Protein AF-A0A535MU09-F1 (afdb_monomer)

Structure (mmCIF, N/CA/C/O backbone):
data_AF-A0A535MU09-F1
#
_entry.id   AF-A0A535MU09-F1
#
loop_
_atom_site.group_PDB
_atom_site.id
_atom_site.type_symbol
_atom_site.label_atom_id
_atom_site.label_alt_id
_atom_site.label_comp_id
_atom_site.label_asym_id
_atom_site.label_entity_id
_atom_site.label_seq_id
_atom_site.pdbx_PDB_ins_code
_atom_site.Cartn_x
_atom_site.Cartn_y
_atom_site.Cartn_z
_atom_site.occupancy
_atom_site.B_iso_or_equiv
_atom_site.auth_seq_id
_atom_site.auth_comp_id
_atom_site.auth_asym_id
_atom_site.auth_atom_id
_atom_site.pdbx_PDB_model_num
ATOM 1 N N . MET A 1 1 ? 7.74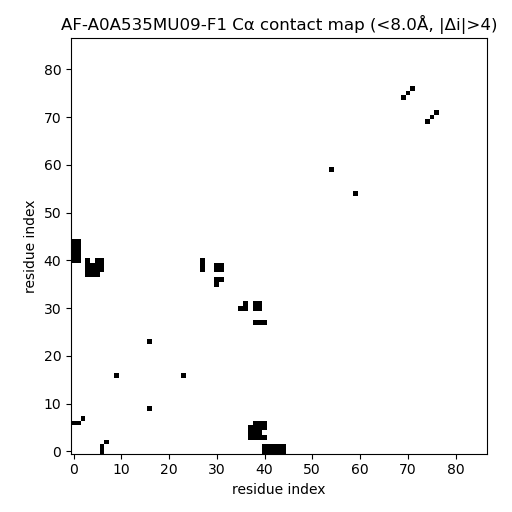7 -0.371 -1.911 1.00 83.31 1 MET A N 1
ATOM 2 C CA . MET A 1 1 ? 7.369 -0.183 -3.331 1.00 83.31 1 MET A CA 1
ATOM 3 C C . MET A 1 1 ? 6.498 -1.353 -3.725 1.00 83.31 1 MET A C 1
ATOM 5 O O . MET A 1 1 ? 6.728 -2.439 -3.198 1.00 83.31 1 MET A O 1
ATOM 9 N N . VAL A 1 2 ? 5.518 -1.150 -4.604 1.00 90.94 2 VAL A N 1
ATOM 10 C CA . VAL A 1 2 ? 4.754 -2.285 -5.142 1.00 90.94 2 VAL A CA 1
ATOM 11 C C . VAL A 1 2 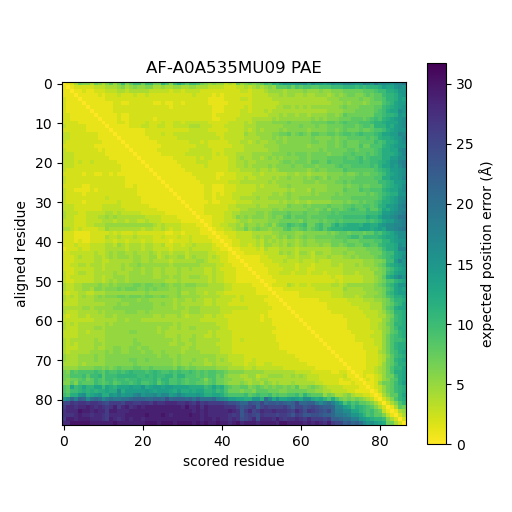? 5.652 -3.068 -6.095 1.00 90.94 2 VAL A C 1
ATOM 13 O O . VAL A 1 2 ? 6.592 -2.509 -6.665 1.00 90.94 2 VAL A O 1
ATOM 16 N N . ARG A 1 3 ? 5.376 -4.359 -6.259 1.00 92.12 3 ARG A N 1
ATOM 17 C CA . ARG A 1 3 ? 6.066 -5.176 -7.252 1.00 92.12 3 ARG A CA 1
ATOM 18 C C . ARG A 1 3 ? 5.623 -4.739 -8.647 1.00 92.12 3 ARG A C 1
ATOM 20 O O . ARG A 1 3 ? 4.434 -4.751 -8.947 1.00 92.12 3 ARG A O 1
ATOM 27 N N . THR A 1 4 ? 6.582 -4.319 -9.457 1.00 94.50 4 THR A N 1
ATOM 28 C CA . THR A 1 4 ? 6.413 -3.937 -10.863 1.00 94.50 4 THR A CA 1
ATOM 29 C C . THR A 1 4 ? 7.562 -4.562 -1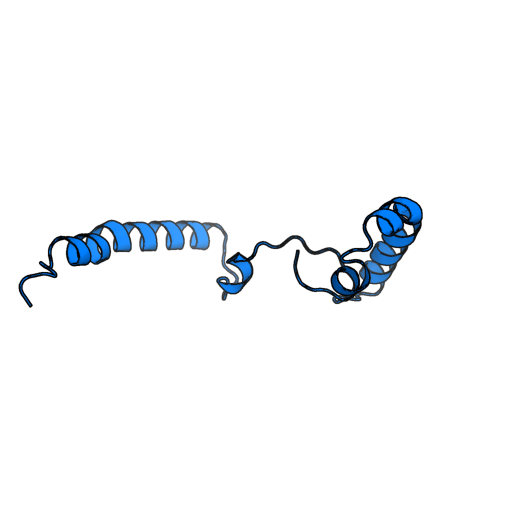1.647 1.00 94.50 4 THR A C 1
ATOM 31 O O . THR A 1 4 ? 8.597 -4.877 -11.053 1.00 94.50 4 THR A O 1
ATOM 34 N N . ARG A 1 5 ? 7.425 -4.696 -12.968 1.00 96.31 5 ARG A N 1
ATOM 35 C CA . ARG A 1 5 ? 8.481 -5.218 -13.845 1.00 96.31 5 ARG A CA 1
ATOM 36 C C . ARG A 1 5 ? 9.782 -4.427 -13.688 1.00 96.31 5 ARG A C 1
ATOM 38 O O . ARG A 1 5 ? 10.849 -5.021 -13.596 1.00 96.31 5 ARG A O 1
ATOM 45 N N . PHE A 1 6 ? 9.691 -3.098 -13.567 1.00 96.00 6 PHE A N 1
ATOM 46 C CA . PHE A 1 6 ? 10.854 -2.243 -13.296 1.00 96.00 6 PHE A CA 1
ATOM 47 C C . PHE A 1 6 ? 11.536 -2.606 -11.969 1.00 96.00 6 PHE A C 1
ATOM 49 O O . PHE A 1 6 ? 12.755 -2.749 -11.916 1.00 96.00 6 PHE A O 1
ATOM 56 N N . ILE A 1 7 ? 10.760 -2.757 -10.891 1.00 95.19 7 ILE A N 1
ATOM 57 C CA . ILE A 1 7 ? 11.319 -3.094 -9.579 1.00 95.19 7 ILE A CA 1
ATOM 58 C C . ILE A 1 7 ? 11.960 -4.482 -9.611 1.00 95.19 7 ILE A C 1
ATOM 60 O O . ILE A 1 7 ? 13.068 -4.627 -9.118 1.00 95.19 7 ILE A O 1
ATOM 64 N N . GLU A 1 8 ? 11.316 -5.480 -10.212 1.00 96.00 8 GLU A N 1
ATOM 65 C CA . GLU A 1 8 ? 11.867 -6.838 -10.325 1.00 96.00 8 GLU A CA 1
ATOM 66 C C . GLU A 1 8 ? 13.171 -6.886 -11.132 1.00 96.00 8 GLU A C 1
ATOM 68 O O . GLU A 1 8 ? 14.101 -7.595 -10.755 1.00 96.00 8 GLU A O 1
ATOM 73 N N . GLU A 1 9 ? 13.262 -6.110 -12.213 1.00 96.12 9 GLU A N 1
ATOM 74 C CA . GLU A 1 9 ? 14.441 -6.055 -13.082 1.00 96.12 9 GLU A CA 1
ATOM 75 C C . GLU A 1 9 ? 15.656 -5.410 -12.393 1.00 96.12 9 GLU A C 1
ATOM 77 O O . GLU A 1 9 ? 16.792 -5.872 -12.553 1.00 96.12 9 GLU A O 1
ATOM 82 N N . TRP A 1 10 ? 15.416 -4.351 -11.616 1.00 96.00 10 TRP A N 1
ATOM 83 C CA . TRP A 1 10 ? 16.465 -3.490 -11.061 1.00 96.00 10 TRP A CA 1
ATOM 84 C C . TRP A 1 10 ? 16.759 -3.711 -9.574 1.00 96.00 10 TRP A C 1
ATOM 86 O O . TRP A 1 10 ? 17.726 -3.144 -9.056 1.00 96.00 10 TRP A O 1
ATOM 96 N N . LEU A 1 11 ? 15.978 -4.547 -8.887 1.00 95.19 11 LEU A N 1
ATOM 97 C CA . LEU A 1 11 ? 16.235 -4.927 -7.499 1.00 95.19 11 LEU A CA 1
ATOM 98 C C . LEU A 1 11 ? 17.604 -5.613 -7.375 1.00 95.19 11 LEU A C 1
ATOM 100 O O . LEU A 1 11 ? 17.903 -6.564 -8.096 1.00 95.19 11 LEU A O 1
ATOM 104 N N . GLY A 1 12 ? 18.451 -5.126 -6.464 1.00 96.50 12 GLY A N 1
ATOM 105 C CA . GLY A 1 12 ? 19.815 -5.632 -6.284 1.00 96.50 12 GLY A CA 1
ATOM 106 C C . GLY A 1 12 ? 20.832 -5.097 -7.300 1.00 96.50 12 GLY A C 1
ATOM 107 O O . GLY A 1 12 ? 21.991 -5.514 -7.286 1.00 96.50 12 GLY A O 1
ATOM 108 N N . ARG A 1 13 ? 20.430 -4.179 -8.193 1.00 97.62 13 ARG A N 1
ATOM 109 C CA . ARG A 1 13 ? 21.301 -3.527 -9.190 1.00 97.62 13 ARG A CA 1
ATOM 110 C C . ARG A 1 13 ? 21.524 -2.045 -8.893 1.00 97.62 13 ARG A C 1
ATOM 112 O O . ARG A 1 13 ? 21.807 -1.254 -9.794 1.00 97.62 13 ARG A O 1
ATOM 119 N N . GLU A 1 14 ? 21.428 -1.636 -7.633 1.00 95.81 14 GLU A N 1
ATOM 120 C CA . GLU A 1 14 ? 21.467 -0.232 -7.210 1.00 95.81 14 GLU A CA 1
ATOM 121 C C . GLU A 1 14 ? 22.714 0.535 -7.701 1.00 95.81 14 GLU A C 1
ATOM 123 O O . GLU A 1 14 ? 22.578 1.708 -8.066 1.00 95.81 14 GLU A O 1
ATOM 128 N N . PRO A 1 15 ? 23.928 -0.059 -7.775 1.00 98.00 15 PRO A N 1
ATOM 129 C CA . PRO A 1 15 ? 25.083 0.621 -8.363 1.00 98.00 15 PRO A CA 1
ATOM 130 C C . PRO A 1 15 ? 24.910 0.929 -9.855 1.00 98.00 15 PRO A C 1
ATOM 132 O O . PRO A 1 15 ? 25.353 1.978 -10.321 1.00 98.00 15 PRO A O 1
ATOM 135 N N . GLU A 1 16 ? 24.269 0.037 -10.611 1.00 97.75 16 GLU A N 1
ATOM 136 C CA . GLU A 1 16 ? 24.007 0.233 -12.037 1.00 97.75 16 GLU A CA 1
ATOM 137 C C . GLU A 1 16 ? 22.903 1.266 -12.258 1.00 97.75 16 GLU A C 1
ATOM 139 O O . GLU A 1 16 ? 23.098 2.190 -13.049 1.00 97.75 16 GLU A O 1
ATOM 144 N N . VAL A 1 17 ? 21.816 1.190 -11.482 1.00 97.06 17 VAL A N 1
ATOM 145 C CA . VAL A 1 17 ? 20.752 2.207 -11.481 1.00 97.06 17 VAL A CA 1
ATOM 146 C C . VAL A 1 17 ? 21.338 3.594 -11.229 1.00 97.06 17 VAL A C 1
ATOM 148 O O . VAL A 1 17 ? 20.995 4.553 -11.915 1.00 97.06 17 VAL A O 1
ATOM 151 N N . ARG A 1 18 ? 22.280 3.712 -10.285 1.00 97.12 18 ARG A N 1
ATOM 152 C CA . ARG A 1 18 ? 22.938 4.987 -9.972 1.00 97.12 18 ARG A CA 1
ATOM 153 C C . ARG A 1 18 ? 23.763 5.524 -11.142 1.00 97.12 18 ARG A C 1
ATOM 155 O O . ARG A 1 18 ? 23.732 6.728 -11.385 1.00 97.12 18 ARG A O 1
ATOM 162 N N . ARG A 1 19 ? 24.471 4.654 -11.874 1.00 98.25 19 ARG A N 1
ATOM 163 C CA . ARG A 1 19 ? 25.239 5.037 -13.075 1.00 98.25 19 ARG A CA 1
ATOM 164 C C . ARG A 1 19 ? 24.334 5.417 -14.248 1.00 98.25 19 ARG A C 1
ATOM 166 O O . ARG A 1 19 ? 24.643 6.367 -14.957 1.00 98.25 19 ARG A O 1
ATOM 173 N N . ARG A 1 20 ? 23.221 4.702 -14.439 1.00 97.81 20 ARG A N 1
ATOM 174 C CA . ARG A 1 20 ? 22.289 4.856 -15.574 1.00 97.81 20 ARG A CA 1
ATOM 175 C C . ARG A 1 20 ? 21.053 5.692 -15.237 1.00 97.81 20 ARG A C 1
ATOM 177 O O . ARG A 1 20 ? 20.067 5.653 -15.964 1.00 97.81 20 ARG A O 1
ATOM 184 N N . ARG A 1 21 ? 21.091 6.466 -14.146 1.00 96.56 21 ARG A N 1
ATOM 185 C CA . ARG A 1 21 ? 19.912 7.143 -13.579 1.00 96.56 21 ARG A CA 1
ATOM 186 C C . ARG A 1 21 ? 19.115 7.936 -14.615 1.00 96.56 21 ARG A C 1
ATOM 188 O O . ARG A 1 21 ? 17.900 7.818 -14.639 1.00 96.56 21 ARG A O 1
ATOM 195 N N . GLY A 1 22 ? 19.792 8.726 -15.451 1.00 98.00 22 GLY A N 1
ATOM 196 C CA . GLY A 1 22 ? 19.129 9.542 -16.476 1.00 98.00 22 GLY A CA 1
ATOM 197 C C . GLY A 1 22 ? 18.408 8.700 -17.529 1.00 98.00 22 GLY A C 1
ATOM 198 O O . GLY A 1 22 ? 17.242 8.938 -17.810 1.00 98.00 22 GLY A O 1
ATOM 199 N N . GLU A 1 23 ? 19.073 7.667 -18.048 1.00 98.00 23 GLU A N 1
ATOM 200 C CA . GLU A 1 23 ? 18.504 6.747 -19.038 1.00 98.00 23 GLU A CA 1
ATOM 201 C C . GLU A 1 23 ? 17.277 6.002 -18.491 1.00 98.00 23 GLU A C 1
ATOM 203 O O . GLU A 1 23 ? 16.239 5.939 -19.150 1.00 98.00 23 GLU A O 1
ATOM 208 N N . LEU A 1 24 ? 17.381 5.467 -17.269 1.00 97.38 24 LEU A N 1
ATOM 209 C CA . LEU A 1 24 ? 16.285 4.736 -16.630 1.00 97.38 24 LEU A CA 1
ATOM 210 C C . LEU A 1 24 ? 15.107 5.650 -16.300 1.00 97.38 24 LEU A C 1
ATOM 212 O O . LEU A 1 24 ? 13.961 5.234 -16.447 1.00 97.38 24 LEU A O 1
ATOM 216 N N . TRP A 1 25 ? 15.377 6.896 -15.910 1.00 97.06 25 TRP A N 1
ATOM 217 C CA . TRP A 1 25 ? 14.329 7.887 -15.700 1.00 97.06 25 TRP A CA 1
ATOM 218 C C . TRP A 1 25 ? 13.574 8.190 -16.997 1.00 97.06 25 TRP A C 1
ATOM 220 O O . TRP A 1 25 ? 12.354 8.073 -17.031 1.00 97.06 25 TRP A O 1
ATOM 230 N N . SER A 1 26 ? 14.282 8.437 -18.103 1.00 97.94 26 SER A N 1
ATOM 231 C CA . SER A 1 26 ? 13.641 8.630 -19.410 1.00 97.94 26 SER A CA 1
ATOM 232 C C . SER A 1 26 ? 12.902 7.384 -19.914 1.00 97.94 26 SER A C 1
ATOM 234 O O . SER A 1 26 ? 11.953 7.494 -20.687 1.00 97.94 26 SER A O 1
ATOM 236 N N . ALA A 1 27 ? 13.316 6.178 -19.513 1.00 96.75 27 ALA A N 1
ATOM 237 C CA . ALA A 1 27 ? 12.566 4.957 -19.806 1.00 96.75 27 ALA A CA 1
ATOM 238 C C . ALA A 1 27 ? 11.252 4.877 -19.013 1.00 96.75 27 ALA A C 1
ATOM 240 O O . ALA A 1 27 ? 10.237 4.483 -19.582 1.00 96.75 27 ALA A O 1
ATOM 241 N N . LEU A 1 28 ? 11.260 5.276 -17.738 1.00 96.81 28 LEU A N 1
ATOM 242 C CA . LEU A 1 28 ? 10.056 5.360 -16.907 1.00 96.81 28 LEU A CA 1
ATOM 243 C C . LEU A 1 28 ? 9.075 6.416 -17.430 1.00 96.81 28 LEU A C 1
ATOM 245 O O . LEU A 1 28 ? 7.889 6.127 -17.532 1.00 96.81 28 LEU A O 1
ATOM 249 N N . GLU A 1 29 ? 9.564 7.593 -17.831 1.00 97.25 29 GLU A N 1
ATOM 250 C CA . GLU A 1 29 ? 8.732 8.654 -18.422 1.00 97.25 29 GLU A CA 1
ATOM 251 C C . GLU A 1 29 ? 8.049 8.188 -19.717 1.00 97.25 29 GLU A C 1
ATOM 253 O O . GLU A 1 29 ? 6.856 8.417 -19.915 1.00 97.25 29 GLU A O 1
ATOM 258 N N . ARG A 1 30 ? 8.776 7.475 -20.591 1.00 97.75 30 ARG A N 1
ATOM 259 C CA . ARG A 1 30 ? 8.187 6.875 -21.801 1.00 97.75 30 ARG A CA 1
ATOM 260 C C . ARG A 1 30 ? 7.150 5.809 -21.463 1.00 97.75 30 ARG A C 1
ATOM 262 O O . ARG A 1 30 ? 6.067 5.820 -22.036 1.00 97.75 30 ARG A O 1
ATOM 269 N N . ALA A 1 31 ? 7.461 4.921 -20.521 1.00 96.56 31 ALA A N 1
ATOM 270 C CA . ALA A 1 31 ? 6.534 3.889 -20.072 1.00 96.56 31 ALA A CA 1
ATOM 271 C C . ALA A 1 31 ? 5.241 4.491 -19.497 1.00 96.56 31 ALA A C 1
ATOM 273 O O . ALA A 1 31 ? 4.154 3.989 -19.776 1.00 96.56 31 ALA A O 1
ATOM 274 N N . GLU A 1 32 ? 5.334 5.591 -18.748 1.00 94.75 32 GLU A N 1
ATOM 275 C CA . GLU A 1 32 ? 4.172 6.334 -18.260 1.00 94.75 32 GLU A CA 1
ATOM 276 C C . GLU A 1 32 ? 3.350 6.934 -19.408 1.00 94.75 32 GLU A C 1
ATOM 278 O O . GLU A 1 32 ? 2.139 6.712 -19.461 1.00 94.75 32 GLU A O 1
ATOM 283 N N . ALA A 1 33 ? 3.998 7.621 -20.355 1.00 96.50 33 ALA A N 1
ATOM 284 C CA . ALA A 1 33 ? 3.336 8.218 -21.517 1.00 96.50 33 ALA A CA 1
ATOM 285 C C . ALA A 1 33 ? 2.637 7.177 -22.413 1.00 96.50 33 ALA A C 1
ATOM 287 O O . ALA A 1 33 ? 1.585 7.451 -22.987 1.00 96.50 33 ALA A O 1
ATOM 288 N N . GLU A 1 34 ? 3.200 5.972 -22.507 1.00 96.94 34 GLU A N 1
ATOM 289 C CA . GLU A 1 34 ? 2.644 4.838 -23.253 1.00 96.94 34 GLU A CA 1
ATOM 290 C C . GLU A 1 34 ? 1.611 4.027 -22.446 1.00 96.94 34 GLU A C 1
ATOM 292 O O . GLU A 1 34 ? 1.050 3.055 -22.952 1.00 96.94 34 GLU A O 1
ATOM 297 N N . GLY A 1 35 ? 1.343 4.398 -21.189 1.00 94.44 35 GLY A N 1
ATOM 298 C CA . GLY A 1 35 ? 0.368 3.714 -20.339 1.00 94.44 35 GLY A CA 1
ATOM 299 C C . GLY A 1 35 ? 0.818 2.338 -19.832 1.00 94.44 35 GLY A C 1
ATOM 300 O O . GLY A 1 35 ? -0.020 1.539 -19.415 1.00 94.44 35 GLY A O 1
ATOM 301 N N . GLN A 1 36 ? 2.122 2.047 -19.824 1.00 94.44 36 GLN A N 1
ATOM 302 C CA . GLN A 1 36 ? 2.675 0.794 -19.302 1.00 94.44 36 GLN A CA 1
ATOM 303 C C . GLN A 1 36 ? 2.571 0.771 -17.767 1.00 94.44 36 GLN A C 1
ATOM 305 O O . GLN A 1 36 ? 3.409 1.306 -17.032 1.00 94.44 36 GLN A O 1
ATOM 310 N N . LEU A 1 37 ? 1.486 0.181 -17.253 1.00 87.56 37 LEU A N 1
ATOM 311 C CA . LEU A 1 37 ? 1.192 0.184 -15.817 1.00 87.56 37 LEU A CA 1
ATOM 312 C C . LEU A 1 37 ? 2.145 -0.690 -14.985 1.00 87.56 37 LEU A C 1
ATOM 314 O O . LEU A 1 37 ? 2.284 -0.486 -13.780 1.00 87.56 37 LEU A O 1
ATOM 318 N N . ASP A 1 38 ? 2.812 -1.646 -15.622 1.00 91.56 38 ASP A N 1
ATOM 319 C CA . ASP A 1 38 ? 3.725 -2.612 -15.015 1.00 91.56 38 ASP A CA 1
ATOM 320 C C . ASP A 1 38 ? 5.185 -2.133 -14.979 1.00 91.56 38 ASP A C 1
ATOM 322 O O . ASP A 1 38 ? 5.994 -2.731 -14.276 1.00 91.56 38 ASP A O 1
ATOM 326 N N . TYR A 1 39 ? 5.546 -1.055 -15.682 1.00 95.88 39 TYR A N 1
ATOM 327 C C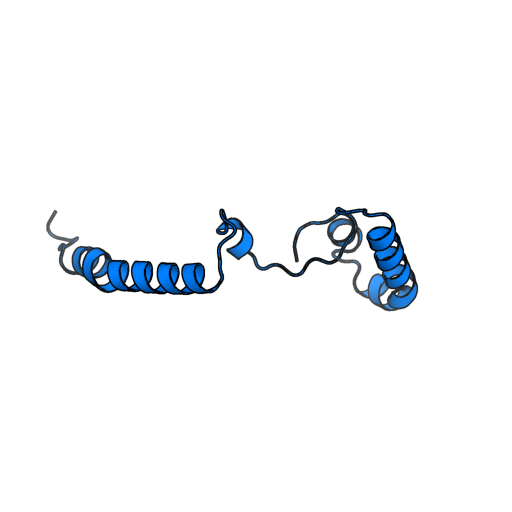A . TYR A 1 39 ? 6.913 -0.522 -15.725 1.00 95.88 39 TYR A CA 1
ATOM 328 C C . TYR A 1 39 ? 6.979 0.876 -15.104 1.00 95.88 39 TYR A C 1
ATOM 330 O O . TYR A 1 39 ? 7.106 1.894 -15.778 1.00 95.88 39 TYR A O 1
ATOM 338 N N . ARG A 1 40 ? 6.838 0.920 -13.776 1.00 94.12 40 ARG A N 1
ATOM 339 C CA . ARG A 1 40 ? 6.771 2.161 -12.993 1.00 94.12 40 ARG A CA 1
ATOM 340 C C . ARG A 1 40 ? 7.323 2.007 -11.585 1.00 94.12 40 ARG A C 1
ATOM 342 O O . ARG A 1 40 ? 7.434 0.899 -11.055 1.00 94.12 40 ARG A O 1
ATOM 349 N N . ILE A 1 41 ? 7.587 3.148 -10.960 1.00 93.50 41 ILE A N 1
ATOM 350 C CA . ILE A 1 41 ? 7.977 3.273 -9.558 1.00 93.50 41 ILE A CA 1
ATOM 351 C C . ILE A 1 41 ? 6.745 3.717 -8.756 1.00 93.50 41 ILE A C 1
ATOM 353 O O . ILE A 1 41 ? 6.402 4.893 -8.742 1.00 93.50 41 ILE A O 1
ATOM 357 N N . ASN A 1 42 ? 6.082 2.780 -8.068 1.00 90.94 42 ASN A N 1
ATOM 358 C CA . ASN A 1 42 ? 4.946 3.090 -7.190 1.00 90.94 42 ASN A CA 1
ATOM 359 C C . ASN A 1 42 ? 5.328 2.945 -5.715 1.00 90.94 42 ASN A C 1
ATOM 361 O O . ASN A 1 42 ? 5.706 1.866 -5.231 1.00 90.94 42 ASN A O 1
ATOM 365 N N . HIS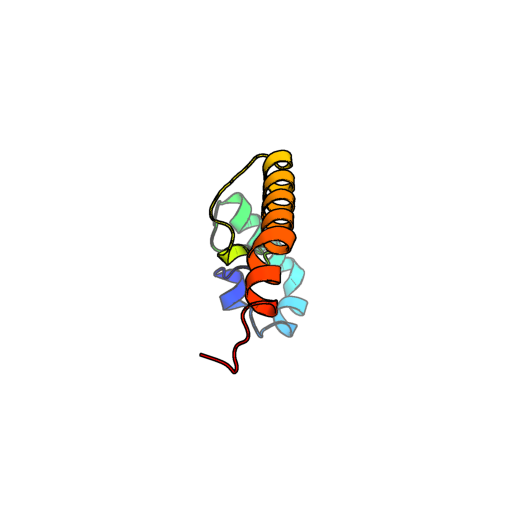 A 1 43 ? 5.176 4.039 -4.978 1.00 91.00 43 HIS A N 1
ATOM 366 C CA . HIS A 1 43 ? 5.408 4.082 -3.543 1.00 91.00 43 HIS A CA 1
ATOM 367 C C . HIS A 1 43 ? 4.167 3.590 -2.797 1.00 91.00 43 HIS A C 1
ATOM 369 O O . HIS A 1 43 ? 3.177 4.300 -2.683 1.00 91.00 43 HIS A O 1
ATOM 375 N N . VAL A 1 44 ? 4.238 2.365 -2.276 1.00 92.62 44 VAL A N 1
ATOM 376 C CA . VAL A 1 44 ? 3.241 1.799 -1.357 1.00 92.62 44 VAL A CA 1
ATOM 377 C C . VAL A 1 44 ? 3.944 1.061 -0.218 1.00 92.62 44 VAL A C 1
ATOM 379 O O . VAL A 1 44 ? 5.044 0.514 -0.411 1.00 92.62 44 VAL A O 1
ATOM 382 N N . GLY A 1 45 ? 3.308 1.070 0.956 1.00 92.50 45 GLY A N 1
ATOM 383 C CA . GLY A 1 45 ? 3.687 0.271 2.121 1.00 92.50 45 GLY A CA 1
ATOM 384 C C . GLY A 1 45 ? 3.036 -1.115 2.111 1.00 92.50 45 GLY A C 1
ATOM 385 O O . GLY A 1 45 ? 2.146 -1.387 1.308 1.00 92.50 45 GLY A O 1
ATOM 386 N N . GLN A 1 46 ? 3.461 -1.995 3.023 1.00 93.94 46 GLN A N 1
ATOM 387 C CA . GLN A 1 46 ? 2.896 -3.349 3.147 1.00 93.94 46 GLN A CA 1
ATOM 388 C C . GLN A 1 46 ? 1.421 -3.342 3.577 1.00 93.94 46 GLN A C 1
ATOM 390 O O . GLN A 1 46 ? 0.675 -4.242 3.202 1.00 93.94 46 GLN A O 1
ATOM 395 N N . CYS A 1 47 ? 0.981 -2.295 4.284 1.00 94.75 47 CYS A N 1
ATOM 396 C CA . CYS A 1 47 ? -0.418 -2.103 4.667 1.00 94.75 47 CYS A CA 1
ATOM 397 C C . CYS A 1 47 ? -1.376 -1.975 3.474 1.00 94.75 47 CYS A C 1
ATOM 399 O O . CYS A 1 47 ? -2.576 -2.113 3.666 1.00 94.75 47 CYS A O 1
ATOM 401 N N . ALA A 1 48 ? -0.879 -1.768 2.248 1.00 93.69 48 ALA A N 1
ATOM 402 C CA . ALA A 1 48 ? -1.722 -1.746 1.055 1.00 93.69 48 ALA A CA 1
ATOM 403 C C . ALA A 1 48 ? -2.522 -3.048 0.866 1.00 93.69 48 ALA A C 1
ATOM 405 O O . ALA A 1 48 ? -3.604 -3.005 0.296 1.00 93.69 48 ALA A O 1
ATOM 406 N N . GLY A 1 49 ? -2.034 -4.186 1.380 1.00 94.12 49 GLY A N 1
ATOM 407 C CA . GLY A 1 49 ? -2.782 -5.449 1.372 1.00 94.12 49 GLY A CA 1
ATOM 408 C C . GLY A 1 49 ? -3.996 -5.488 2.311 1.00 94.12 49 GLY A C 1
ATOM 409 O O . GLY A 1 49 ? -4.762 -6.440 2.242 1.00 94.12 49 GLY A O 1
ATOM 410 N N . LEU A 1 50 ? -4.164 -4.482 3.177 1.00 96.06 50 LEU A N 1
ATOM 411 C CA . LEU A 1 50 ? -5.318 -4.321 4.071 1.00 96.06 50 LEU A CA 1
ATOM 412 C C . LEU A 1 50 ? -6.365 -3.341 3.515 1.00 96.06 50 LEU A C 1
ATOM 414 O O . LEU A 1 50 ? -7.383 -3.121 4.158 1.00 96.06 50 LEU A O 1
ATOM 418 N N . ILE A 1 51 ? -6.105 -2.710 2.364 1.00 95.81 51 ILE A N 1
ATOM 419 C CA . ILE A 1 51 ? -7.025 -1.746 1.751 1.00 95.81 51 ILE A CA 1
ATOM 420 C C . ILE A 1 51 ? -7.885 -2.485 0.725 1.00 95.81 51 ILE A C 1
ATOM 422 O O . ILE A 1 51 ? -7.371 -2.951 -0.291 1.00 95.81 51 ILE A O 1
ATOM 426 N N . ASP A 1 52 ? -9.191 -2.553 0.971 1.00 96.75 52 ASP A N 1
ATOM 427 C CA . ASP A 1 52 ? -10.169 -3.254 0.128 1.00 96.75 52 ASP A CA 1
ATOM 428 C C . ASP A 1 52 ? -11.224 -2.329 -0.513 1.00 96.75 52 ASP A C 1
ATOM 430 O O . ASP A 1 52 ? -11.957 -2.755 -1.407 1.00 96.75 52 ASP A O 1
ATOM 434 N N . ALA A 1 53 ? -11.265 -1.052 -0.122 1.00 96.69 53 ALA A N 1
ATOM 435 C CA . ALA A 1 53 ? -12.235 -0.077 -0.606 1.00 96.69 53 ALA A CA 1
ATOM 436 C C . ALA A 1 53 ? -11.610 1.296 -0.897 1.00 96.69 53 ALA A C 1
ATOM 438 O O . ALA A 1 53 ? -10.635 1.722 -0.276 1.00 96.69 53 ALA A O 1
ATOM 439 N N . ILE A 1 54 ? -12.224 2.022 -1.837 1.00 97.81 54 ILE A N 1
ATOM 440 C CA . ILE A 1 54 ? -11.942 3.436 -2.102 1.00 97.81 54 ILE A CA 1
ATOM 441 C C . ILE A 1 54 ? -13.051 4.265 -1.465 1.00 97.81 54 ILE A C 1
ATOM 443 O O . ILE A 1 54 ? -14.226 4.074 -1.772 1.00 97.81 54 ILE A O 1
ATOM 447 N N . MET A 1 55 ? -12.677 5.193 -0.588 1.00 97.38 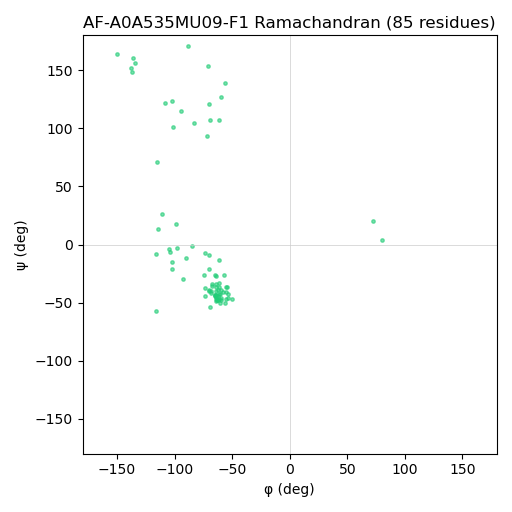55 MET A N 1
ATOM 448 C C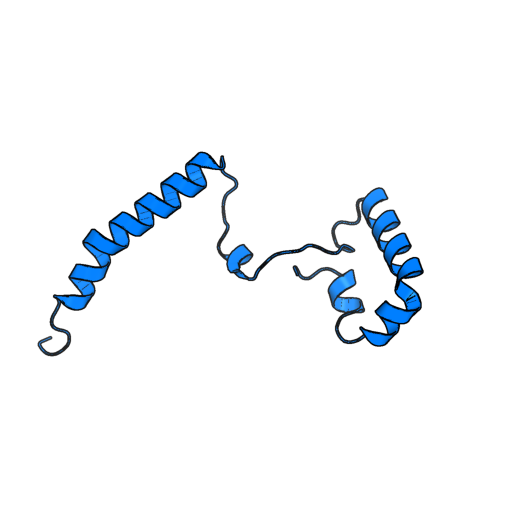A . MET A 1 55 ? -13.618 5.949 0.236 1.00 97.38 55 MET A CA 1
ATOM 449 C C . MET A 1 55 ? -13.287 7.443 0.246 1.00 97.38 55 MET A C 1
ATOM 451 O O . MET A 1 55 ? -12.125 7.822 0.062 1.00 97.38 55 MET A O 1
ATOM 455 N N . PRO A 1 56 ? -14.273 8.315 0.522 1.00 98.56 56 PRO A N 1
ATOM 456 C CA . PRO A 1 56 ? -13.997 9.699 0.874 1.00 98.56 56 PRO A CA 1
ATOM 457 C C . PRO A 1 56 ? -13.065 9.771 2.088 1.00 98.56 56 PRO A C 1
ATOM 459 O O . PRO A 1 56 ? -13.245 9.053 3.070 1.00 98.56 56 PRO A O 1
ATOM 462 N N . ALA A 1 57 ? -12.097 10.688 2.062 1.00 98.25 57 ALA A N 1
ATOM 463 C CA . ALA A 1 57 ? -11.097 10.805 3.128 1.00 98.25 57 ALA A CA 1
ATOM 464 C C . ALA A 1 57 ? -11.719 10.987 4.527 1.00 98.25 57 ALA A C 1
ATOM 466 O O . ALA A 1 57 ? -11.226 10.435 5.509 1.00 98.25 57 ALA A O 1
ATOM 467 N N . GLY A 1 58 ? -12.831 11.726 4.618 1.00 98.62 58 GLY A N 1
ATOM 468 C CA . GLY A 1 58 ? -13.552 11.907 5.877 1.00 98.62 58 GLY A CA 1
ATOM 469 C C . GLY A 1 58 ? -14.138 10.607 6.433 1.00 98.62 58 GLY A C 1
ATOM 470 O O . GLY A 1 58 ? -14.159 10.431 7.649 1.00 98.62 58 GLY A O 1
ATOM 471 N N . ASP A 1 59 ? -14.578 9.694 5.566 1.00 98.50 59 ASP A N 1
ATOM 472 C CA . ASP A 1 59 ? -15.121 8.399 5.984 1.00 98.50 59 ASP A CA 1
ATOM 473 C C . ASP A 1 59 ? -14.015 7.459 6.459 1.00 98.50 59 ASP A C 1
ATOM 475 O O . ASP A 1 59 ? -14.202 6.786 7.466 1.00 98.50 59 ASP A O 1
ATOM 479 N N . VAL A 1 60 ? -12.838 7.490 5.821 1.00 98.25 60 VAL A N 1
ATOM 480 C CA . VAL A 1 60 ? -11.659 6.727 6.274 1.00 98.25 60 VAL A CA 1
ATOM 481 C C . VAL A 1 60 ? -11.311 7.084 7.718 1.00 98.25 60 VAL A C 1
ATOM 483 O O . VAL A 1 60 ? -11.185 6.207 8.568 1.00 98.25 60 VAL A O 1
ATOM 486 N N . VAL A 1 61 ? -11.202 8.381 8.025 1.00 98.56 61 VAL A N 1
ATOM 487 C CA . VAL A 1 61 ? -10.870 8.838 9.384 1.00 98.56 61 VAL A CA 1
ATOM 488 C C . VAL A 1 61 ? -11.965 8.451 10.379 1.00 98.56 61 VAL A C 1
ATOM 490 O O . VAL A 1 61 ? -11.653 7.966 11.465 1.00 98.56 61 VAL A O 1
ATOM 493 N N . ARG A 1 62 ? -13.242 8.629 10.015 1.00 98.62 62 ARG A N 1
ATOM 494 C CA . ARG A 1 62 ? -14.373 8.242 10.874 1.00 98.62 62 ARG A CA 1
ATOM 495 C C . ARG A 1 62 ? -14.367 6.750 11.191 1.00 98.62 62 ARG A C 1
ATOM 497 O O . ARG A 1 62 ? -14.540 6.397 12.352 1.00 98.62 62 ARG A O 1
ATOM 504 N N . GLN A 1 63 ? -14.150 5.903 10.189 1.00 98.12 63 GLN A N 1
ATOM 505 C CA . GLN A 1 63 ? -14.113 4.455 10.365 1.00 98.12 63 GLN A CA 1
ATOM 506 C C . GLN A 1 63 ? -12.958 4.034 11.276 1.00 98.12 63 GLN A C 1
ATOM 508 O O . GLN A 1 63 ? -13.197 3.312 12.238 1.00 98.12 63 GLN A O 1
ATOM 513 N N . ILE A 1 64 ? -11.744 4.547 11.037 1.00 98.12 64 ILE A N 1
ATOM 514 C CA . ILE A 1 64 ? -10.571 4.253 11.876 1.00 98.12 64 ILE A CA 1
ATOM 515 C C . ILE A 1 64 ? -10.845 4.602 13.345 1.00 98.12 64 ILE A C 1
ATOM 517 O O . ILE A 1 64 ? -10.552 3.810 14.237 1.00 98.12 64 ILE A O 1
ATOM 521 N N . VAL A 1 65 ? -11.406 5.787 13.610 1.00 98.62 65 VAL A N 1
ATOM 522 C CA . VAL A 1 65 ? -11.684 6.233 14.984 1.00 98.62 65 VAL A CA 1
ATOM 523 C C . VAL A 1 65 ? -12.797 5.405 15.627 1.00 98.62 65 VAL A C 1
ATOM 525 O O . VAL A 1 65 ? -12.661 5.029 16.788 1.00 98.62 65 VAL A O 1
ATOM 528 N N . ALA A 1 66 ? -13.866 5.097 14.889 1.00 98.50 66 ALA A N 1
ATOM 529 C CA . ALA A 1 66 ? -14.973 4.289 15.397 1.00 98.50 66 ALA A CA 1
ATOM 530 C C . ALA A 1 66 ? -14.532 2.856 15.740 1.00 98.50 66 ALA A C 1
ATOM 532 O O . ALA A 1 66 ? -14.869 2.353 16.808 1.00 98.50 66 ALA A O 1
ATOM 533 N N . GLU A 1 67 ? -13.736 2.222 14.875 1.00 97.94 67 GLU A N 1
ATOM 534 C CA . GLU A 1 67 ? -13.179 0.887 15.115 1.00 97.94 67 GLU A CA 1
ATOM 535 C C . GLU A 1 67 ? -12.217 0.889 16.311 1.00 97.94 67 GLU A C 1
ATOM 537 O O . GLU A 1 67 ? -12.297 0.022 17.179 1.00 97.94 67 GLU A O 1
ATOM 542 N N . ALA A 1 68 ? -11.350 1.901 16.415 1.00 98.50 68 ALA A N 1
ATOM 543 C CA . ALA A 1 68 ? -10.467 2.049 17.566 1.00 98.50 68 ALA A CA 1
ATOM 544 C C . ALA A 1 68 ? -11.251 2.224 18.878 1.00 98.50 68 ALA A C 1
ATOM 546 O O . ALA A 1 68 ? -10.898 1.616 19.888 1.00 98.50 68 ALA A O 1
ATOM 547 N N . GLU A 1 69 ? -12.316 3.032 18.881 1.00 98.25 69 GLU A N 1
ATOM 548 C CA . GLU A 1 69 ? -13.173 3.203 20.056 1.00 98.25 69 GLU A CA 1
ATOM 549 C C . GLU A 1 69 ? -13.856 1.892 20.460 1.00 98.25 69 GLU A C 1
ATOM 551 O O . GLU A 1 69 ? -13.857 1.556 21.647 1.00 98.25 69 GLU A O 1
ATOM 556 N N . ASP A 1 70 ? -14.386 1.137 19.496 1.00 97.56 70 ASP A N 1
ATOM 557 C CA . ASP A 1 70 ? -14.990 -0.167 19.765 1.00 97.56 70 ASP A CA 1
ATOM 558 C C . ASP A 1 70 ? -13.964 -1.136 20.366 1.00 97.56 70 ASP A C 1
ATOM 560 O O . ASP A 1 70 ? -14.178 -1.649 21.464 1.00 97.56 70 ASP A O 1
ATOM 564 N N . ILE A 1 71 ? -12.786 -1.287 19.748 1.00 97.00 71 ILE A N 1
ATOM 565 C CA . ILE A 1 71 ? -11.710 -2.148 20.267 1.00 97.00 71 ILE A CA 1
ATOM 566 C C . ILE A 1 71 ? -11.365 -1.798 21.721 1.00 97.00 71 ILE A C 1
ATOM 568 O O . ILE A 1 71 ? -11.247 -2.692 22.566 1.00 97.00 71 ILE A O 1
ATOM 572 N N . LEU A 1 72 ? -11.224 -0.507 22.035 1.00 96.12 72 LEU A N 1
ATOM 573 C CA . LEU A 1 72 ? -10.881 -0.042 23.380 1.00 96.12 72 LEU A CA 1
ATOM 574 C C . LEU A 1 72 ? -11.994 -0.301 24.406 1.00 96.12 72 LEU A C 1
ATOM 576 O O . LEU A 1 72 ? -11.693 -0.544 25.576 1.00 96.12 72 LEU A O 1
ATOM 580 N N . ARG A 1 73 ? -13.268 -0.231 24.003 1.00 95.75 73 ARG A N 1
ATOM 581 C CA . ARG A 1 73 ? -14.417 -0.355 24.916 1.00 95.75 73 ARG A CA 1
ATOM 582 C C . ARG A 1 73 ? -14.954 -1.772 25.055 1.00 95.75 73 ARG A C 1
ATOM 584 O O . ARG A 1 73 ? -15.507 -2.088 26.106 1.00 95.75 73 ARG A O 1
ATOM 591 N N . THR A 1 74 ? -14.832 -2.601 24.024 1.00 92.94 74 THR A N 1
ATOM 592 C CA . THR A 1 74 ? -15.495 -3.910 23.956 1.00 92.94 74 THR A CA 1
ATOM 593 C C . THR A 1 74 ? -14.474 -5.040 23.926 1.00 92.94 74 THR A C 1
ATOM 595 O O . THR A 1 74 ? -14.454 -5.880 24.827 1.00 92.94 74 THR A O 1
ATOM 598 N N . THR A 1 75 ? -13.570 -5.017 22.947 1.00 92.50 75 THR A N 1
ATOM 599 C CA . THR A 1 75 ? -12.625 -6.110 22.697 1.00 92.50 75 THR A CA 1
ATOM 600 C C . THR A 1 75 ? -11.585 -6.216 23.809 1.00 92.50 75 THR A C 1
ATOM 602 O O . THR A 1 75 ? -11.444 -7.273 24.424 1.00 92.50 75 THR A O 1
ATOM 605 N N . LEU A 1 76 ? -10.878 -5.123 24.123 1.00 92.69 76 LEU A N 1
ATOM 606 C CA . LEU A 1 76 ? -9.804 -5.158 25.119 1.00 92.69 76 LEU A CA 1
ATOM 607 C C . LEU A 1 76 ? -10.297 -5.535 26.524 1.00 92.69 76 LEU A C 1
ATOM 609 O O . LEU A 1 76 ? -9.687 -6.427 27.118 1.00 92.69 76 LEU A O 1
ATOM 613 N N . PRO A 1 77 ? -11.384 -4.948 27.071 1.00 91.88 77 PRO A N 1
ATOM 614 C CA . PRO A 1 77 ? -11.886 -5.337 28.385 1.00 91.88 77 PRO A CA 1
ATOM 615 C C . PRO A 1 77 ? -12.250 -6.819 28.466 1.00 91.88 77 PRO A C 1
ATOM 617 O O . PRO A 1 77 ? -11.901 -7.469 29.451 1.00 91.88 77 PRO A O 1
ATOM 6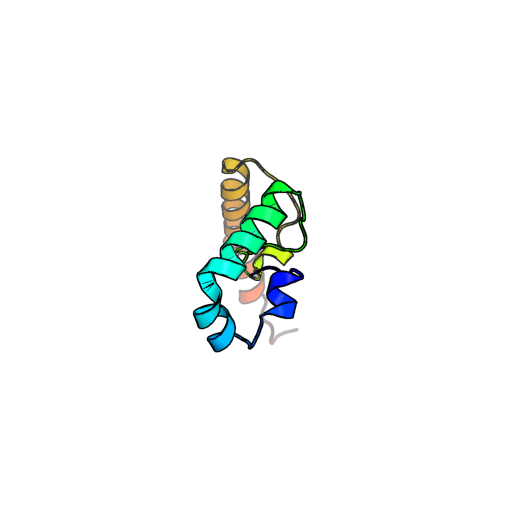20 N N . ALA A 1 78 ? -12.881 -7.381 27.429 1.00 86.69 78 ALA A N 1
ATOM 621 C CA . ALA A 1 78 ? -13.215 -8.803 27.387 1.00 86.69 78 ALA A CA 1
ATOM 622 C C . ALA A 1 78 ? -11.965 -9.700 27.454 1.00 86.69 78 ALA A C 1
ATOM 624 O O . ALA A 1 78 ? -11.986 -10.727 28.127 1.00 86.69 78 ALA A O 1
ATOM 625 N N . MET A 1 79 ? -10.856 -9.290 26.829 1.00 86.31 79 MET A N 1
ATOM 626 C CA . MET A 1 79 ? -9.603 -10.057 26.826 1.00 86.31 79 MET A CA 1
ATOM 627 C C . MET A 1 79 ? -8.838 -10.002 28.155 1.00 86.31 79 MET A C 1
ATOM 629 O O . MET A 1 79 ? -8.073 -10.916 28.445 1.00 86.31 79 MET A O 1
ATOM 633 N N . VAL A 1 80 ? -9.016 -8.943 28.954 1.00 84.94 80 VAL A N 1
ATOM 634 C CA . VAL A 1 80 ? -8.292 -8.762 30.231 1.00 84.94 80 VAL A CA 1
ATOM 635 C C . VAL A 1 80 ? -9.123 -9.092 31.473 1.00 84.94 80 VAL A C 1
ATOM 637 O O . VAL A 1 80 ? -8.559 -9.241 32.554 1.00 84.94 80 VAL A O 1
ATOM 640 N N . THR A 1 81 ? -10.449 -9.194 31.345 1.00 80.44 81 THR A N 1
ATOM 641 C CA . THR A 1 81 ? -11.360 -9.559 32.450 1.00 80.44 81 THR A CA 1
ATOM 642 C C . THR A 1 81 ? -11.828 -11.010 32.400 1.00 80.44 81 THR A C 1
ATOM 644 O O . THR A 1 81 ? -12.212 -11.552 33.437 1.00 80.44 81 THR A O 1
ATOM 647 N N . ALA A 1 8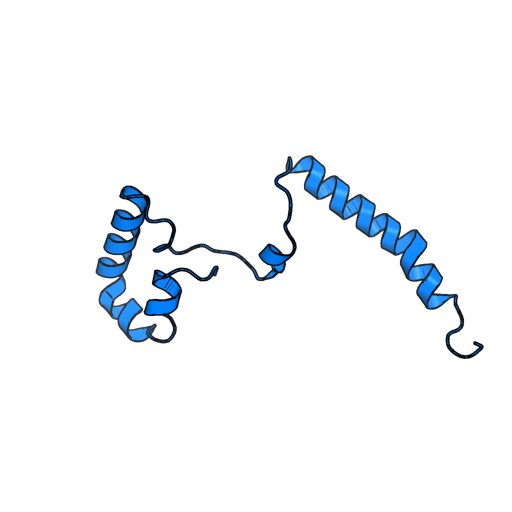2 ? -11.764 -11.663 31.237 1.00 63.75 82 ALA A N 1
ATOM 648 C CA . ALA A 1 82 ? -11.854 -13.113 31.168 1.00 63.75 82 ALA A CA 1
ATOM 649 C C . ALA A 1 82 ? -10.573 -13.702 31.778 1.00 63.75 82 ALA A C 1
ATOM 651 O O . ALA A 1 82 ? -9.505 -13.590 31.185 1.00 63.75 82 ALA A O 1
ATOM 652 N N . ASP A 1 83 ? -10.667 -14.283 32.977 1.00 61.22 83 ASP A N 1
ATOM 653 C CA . ASP A 1 83 ? -9.556 -14.982 33.632 1.00 61.22 83 ASP A CA 1
ATOM 654 C C . ASP A 1 83 ? -9.115 -16.176 32.758 1.00 61.22 83 ASP A C 1
ATOM 656 O O . ASP A 1 83 ? -9.843 -17.172 32.691 1.00 61.22 83 ASP A O 1
ATOM 660 N N . PRO A 1 84 ? -7.950 -16.128 32.079 1.00 59.22 84 PRO A N 1
ATOM 661 C CA . PRO A 1 84 ? -7.528 -17.199 31.178 1.00 59.22 84 PRO A CA 1
ATOM 662 C C . PRO A 1 84 ? -7.059 -18.449 31.935 1.00 59.22 84 PRO A C 1
ATOM 664 O O . PRO A 1 84 ? -6.754 -19.458 31.309 1.00 59.22 84 PRO A O 1
ATOM 667 N N . ILE A 1 85 ? -6.938 -18.374 33.268 1.00 60.53 85 ILE A N 1
ATOM 668 C CA . ILE A 1 85 ? -6.334 -19.411 34.118 1.00 60.53 85 ILE A CA 1
ATOM 669 C C . ILE A 1 85 ? -7.411 -20.205 34.892 1.00 60.53 85 ILE A C 1
ATOM 671 O O . ILE A 1 85 ? -7.100 -21.193 35.557 1.00 60.53 85 ILE A O 1
ATOM 675 N N . ARG A 1 86 ? -8.696 -19.834 34.784 1.00 55.56 86 ARG A N 1
ATOM 676 C CA . ARG A 1 86 ? -9.825 -20.511 35.460 1.00 55.56 86 ARG A CA 1
ATOM 677 C C . ARG A 1 86 ? -10.833 -21.210 34.533 1.00 55.56 86 ARG A C 1
ATOM 679 O O . ARG A 1 86 ? -11.901 -21.588 35.016 1.00 55.56 86 ARG A O 1
ATOM 686 N N . ALA A 1 87 ? -10.507 -21.401 33.255 1.00 51.97 87 ALA A N 1
ATOM 687 C CA . ALA A 1 87 ? -11.290 -22.214 32.315 1.00 51.97 87 ALA A CA 1
ATOM 688 C C . ALA A 1 87 ? -10.569 -23.524 31.974 1.00 51.97 87 ALA A C 1
ATOM 690 O O . ALA A 1 87 ? -9.333 -23.479 31.788 1.00 51.97 87 ALA A O 1
#

Secondary structure (DSSP, 8-state):
----HHHHHHTT-HHHHHHTHHHHHHHHHHHHHTT-TTSS-----GGGGG------HHHHHHHHHHHHHHIIIIIHHHHHHS-TT--

Mean predicted aligned error: 6.06 Å

Radius of gyration: 22.35 Å; Cα contacts (8 Å, |Δi|>4): 43; chains: 1; bounding box: 41×34×59 Å

Solvent-accessible surface area (backbone atoms only — not comparable to full-atom values): 5321 Å² total; per-residue (Å²): 92,55,94,23,59,46,45,68,74,46,61,96,37,60,73,56,49,65,75,42,42,69,63,54,48,55,49,37,54,50,26,53,76,72,63,42,82,50,39,47,90,49,90,47,64,83,66,58,82,74,62,87,78,90,72,60,70,71,54,54,54,50,49,55,52,52,53,51,51,45,41,63,69,52,54,50,51,55,66,73,68,51,66,83,85,80,115

pLDDT: mean 92.71, std 9.96, range [51.97, 98.62]

Foldseek 3Di:
DDQAPQCVVCPVVVVVCVVCVVVLVVVQVVCVVVVVPRNHDDDDDPCVVVDDDDDDPVVVVVVVVVVVVCCVPPVVCVVVVPPPPPD

Sequence (87 aa):
MVRTRFIEEWLGREPEVRRRRGELWSALERAEAEGQLDYRINHVGQCAGLIDAIMPAGDVVRQIVAEAEDILRTTLPAMVTADPIRA